Protein AF-A0A4W5K956-F1 (afdb_monomer)

Secondary structure (DSSP, 8-state):
-PPPEEE-TTT--EEEEGGGEE--SSSS-EESS-SSTTSEEEE--TTSPEEEEETTT--EEEEEBTT-SSSTT--B-

Mean predicted aligned error: 5.14 Å

Radius of gyration: 12.13 Å; Cα contacts (8 Å, |Δi|>4): 156; chains: 1; bounding box: 31×22×39 Å

pLDDT: mean 85.86, std 8.18, range [51.5, 95.5]

Solvent-accessible surface area (backbone atoms only — not comparable to full-atom values): 4572 Å² total; per-residue (Å²): 134,88,82,51,72,45,49,41,90,89,78,62,49,67,32,31,40,51,88,33,46,54,94,55,98,56,99,59,84,32,26,61,48,60,68,40,91,70,30,46,41,77,47,80,44,100,87,57,56,25,37,30,22,33,52,89,79,61,48,82,73,54,49,33,36,80,56,66,23,101,45,91,78,31,35,24,58

Sequence (77 aa):
MHLELTVCSECGYELFSSMSKFEHSSTWPAFSQTIHQDSVSKSPENWGPVKVFCLLCGNGLGHEFLYDGPREGLSCS

Organism: NCBI:txid62062

Structure (mmCIF, N/CA/C/O backbone):
data_AF-A0A4W5K956-F1
#
_entry.id   AF-A0A4W5K956-F1
#
loop_
_atom_site.group_PDB
_atom_site.id
_atom_site.type_symbol
_atom_site.label_atom_id
_atom_site.label_alt_id
_atom_site.label_comp_id
_atom_site.label_asym_id
_atom_site.label_entity_id
_atom_site.label_seq_id
_atom_site.pdbx_PDB_ins_code
_atom_site.Cartn_x
_atom_site.Cartn_y
_atom_site.Cartn_z
_atom_site.occupancy
_atom_site.B_iso_or_equiv
_atom_site.auth_seq_id
_atom_site.auth_comp_id
_atom_site.auth_asym_id
_atom_site.auth_atom_id
_atom_site.pdbx_PDB_model_num
ATOM 1 N N . MET A 1 1 ? 7.320 6.179 22.009 1.00 51.50 1 MET A N 1
ATOM 2 C CA . MET A 1 1 ? 7.393 6.216 20.534 1.00 51.50 1 MET A CA 1
ATOM 3 C C . MET A 1 1 ? 5.953 6.298 20.056 1.00 51.50 1 MET A C 1
ATOM 5 O O . MET A 1 1 ? 5.198 5.398 20.393 1.00 51.50 1 MET A O 1
ATOM 9 N N . HIS A 1 2 ? 5.530 7.405 19.443 1.00 60.03 2 HIS A N 1
ATOM 10 C CA . HIS A 1 2 ? 4.174 7.505 18.893 1.00 60.03 2 HIS A CA 1
ATOM 11 C C . HIS A 1 2 ? 4.210 6.892 17.493 1.00 60.03 2 HIS A C 1
ATOM 13 O O . HIS A 1 2 ? 4.979 7.346 16.650 1.00 60.03 2 HIS A O 1
ATOM 19 N N . LEU A 1 3 ? 3.463 5.808 17.293 1.00 71.94 3 LEU A N 1
ATOM 20 C CA . LEU A 1 3 ? 3.259 5.216 15.977 1.00 71.94 3 LEU A CA 1
ATOM 21 C C . LEU A 1 3 ? 2.148 6.000 15.294 1.00 71.94 3 LEU A C 1
ATOM 23 O O . LEU A 1 3 ? 1.055 6.115 15.842 1.00 71.94 3 LEU A O 1
ATOM 27 N N . GLU A 1 4 ? 2.438 6.552 14.123 1.0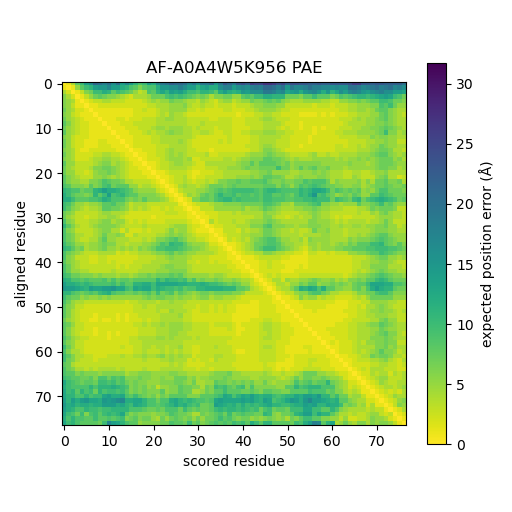0 84.94 4 GLU A N 1
ATOM 28 C CA . GLU A 1 4 ? 1.427 7.207 13.302 1.00 84.94 4 GLU A CA 1
ATOM 29 C C . GLU A 1 4 ? 0.896 6.177 12.309 1.00 84.94 4 GLU A C 1
ATOM 31 O O . GLU A 1 4 ? 1.666 5.443 11.683 1.00 84.94 4 GLU A O 1
ATOM 36 N N . LEU A 1 5 ? -0.425 6.091 12.198 1.00 88.25 5 LEU A N 1
ATOM 37 C CA . LEU A 1 5 ? -1.093 5.167 11.294 1.00 88.25 5 LEU A CA 1
ATOM 38 C C . LEU A 1 5 ? -1.647 5.938 10.105 1.00 88.25 5 LEU A C 1
ATOM 40 O O . LEU A 1 5 ? -2.298 6.969 10.259 1.00 88.25 5 LEU A O 1
ATOM 44 N N . THR A 1 6 ? -1.393 5.413 8.913 1.00 89.81 6 THR A N 1
ATOM 45 C CA . THR A 1 6 ? -2.074 5.850 7.699 1.00 89.81 6 THR A CA 1
ATOM 46 C C . THR A 1 6 ? -3.332 5.014 7.556 1.00 89.81 6 THR A C 1
ATOM 48 O O . THR A 1 6 ? -3.266 3.784 7.485 1.00 89.81 6 THR A O 1
ATOM 51 N N . VAL A 1 7 ? -4.473 5.693 7.537 1.00 92.88 7 VAL A N 1
ATOM 52 C CA . VAL A 1 7 ? -5.798 5.083 7.434 1.00 92.88 7 VAL A CA 1
ATOM 53 C C . VAL A 1 7 ? -6.413 5.360 6.067 1.00 92.88 7 VAL A C 1
ATOM 55 O O . VAL A 1 7 ? -6.045 6.319 5.387 1.00 92.88 7 VAL A O 1
ATOM 58 N N . CYS A 1 8 ? -7.363 4.529 5.655 1.00 93.62 8 CYS A N 1
ATOM 59 C CA . CYS A 1 8 ? -8.147 4.765 4.452 1.00 93.62 8 CYS A CA 1
ATOM 60 C C . CYS A 1 8 ? -8.942 6.070 4.590 1.00 93.62 8 CYS A C 1
ATOM 62 O O . CYS A 1 8 ? -9.690 6.229 5.553 1.00 93.62 8 CYS A O 1
ATOM 64 N N . SER A 1 9 ? -8.838 6.968 3.608 1.00 92.62 9 SER A N 1
ATOM 65 C CA . SER A 1 9 ? -9.566 8.245 3.613 1.00 92.62 9 SER A CA 1
ATOM 66 C C . SER A 1 9 ? -11.088 8.079 3.606 1.00 92.62 9 SER A C 1
ATOM 68 O O . SER A 1 9 ? -11.787 8.927 4.147 1.00 92.62 9 SER A O 1
ATOM 70 N N . GLU A 1 10 ? -11.592 6.984 3.028 1.00 95.06 10 GLU A N 1
ATOM 71 C CA . GLU A 1 10 ? -13.032 6.748 2.871 1.00 95.06 10 GLU A CA 1
ATOM 72 C C . GLU A 1 10 ? -13.671 6.044 4.071 1.00 95.06 10 GLU A C 1
ATOM 74 O O . GLU A 1 10 ? -14.808 6.335 4.426 1.00 95.06 10 GLU A O 1
ATOM 79 N N . CYS A 1 11 ? -12.970 5.089 4.694 1.00 95.12 11 CYS A N 1
ATOM 80 C CA . CYS A 1 11 ? -13.554 4.246 5.747 1.00 95.12 11 CYS A CA 1
ATOM 81 C C . CYS A 1 11 ? -12.788 4.247 7.075 1.00 95.12 11 CYS A C 1
ATOM 83 O O . CYS A 1 11 ? -13.243 3.630 8.034 1.00 95.12 11 CYS A O 1
ATOM 85 N N . GLY A 1 12 ? -11.630 4.907 7.149 1.00 93.12 12 GLY A N 1
ATOM 86 C CA . GLY A 1 12 ? -10.812 4.974 8.361 1.00 93.12 12 GLY A CA 1
ATOM 87 C C . GLY A 1 12 ? -10.081 3.679 8.729 1.00 93.12 12 GLY A C 1
ATOM 88 O O . GLY A 1 12 ? -9.464 3.627 9.787 1.00 93.12 12 GLY A O 1
ATOM 89 N N . TYR A 1 13 ? -10.124 2.642 7.885 1.00 93.81 13 TYR A N 1
ATOM 90 C CA .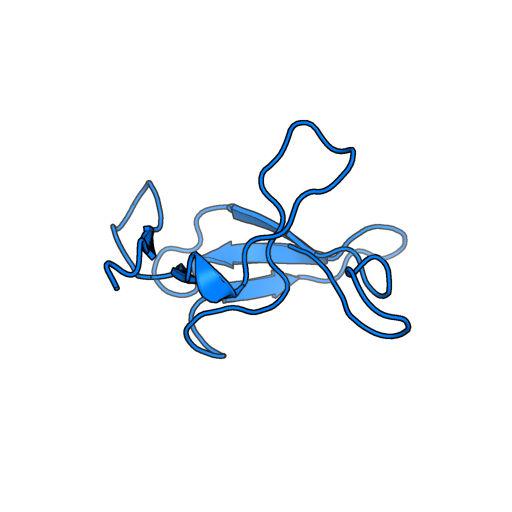 TYR A 1 13 ? -9.439 1.377 8.160 1.00 93.81 13 TYR A CA 1
ATOM 91 C C . TYR A 1 13 ? -7.916 1.538 8.146 1.00 93.81 13 TYR A C 1
ATOM 93 O O . TYR A 1 13 ? -7.384 2.279 7.322 1.00 93.81 13 TYR A O 1
ATOM 101 N N . GLU A 1 14 ? -7.214 0.854 9.043 1.00 93.19 14 GLU A N 1
ATOM 102 C CA . GLU A 1 14 ? -5.765 0.975 9.214 1.00 93.19 14 GLU A CA 1
ATOM 103 C C . GLU A 1 14 ? -5.018 0.256 8.079 1.00 93.19 14 GLU A C 1
ATOM 105 O O . GLU A 1 14 ? -5.229 -0.933 7.821 1.00 93.19 14 GLU A O 1
ATOM 110 N N . LEU A 1 15 ? -4.141 0.986 7.379 1.00 90.88 15 LEU A N 1
ATOM 111 C CA . LEU A 1 15 ? -3.473 0.495 6.168 1.00 90.88 15 LEU A CA 1
ATOM 112 C C . LEU A 1 15 ? -1.965 0.337 6.347 1.00 90.88 15 LEU A C 1
ATOM 114 O O . LEU A 1 15 ? -1.417 -0.733 6.077 1.00 90.88 15 LEU A O 1
ATOM 118 N N . PHE A 1 16 ? -1.293 1.390 6.815 1.00 89.94 16 PHE A N 1
ATOM 119 C CA . PHE A 1 16 ? 0.167 1.432 6.912 1.00 89.94 16 PHE A CA 1
ATOM 120 C C . PHE A 1 16 ? 0.619 2.050 8.230 1.00 89.94 16 PHE A C 1
ATOM 122 O O . PHE A 1 16 ? -0.002 2.977 8.749 1.00 89.94 16 PHE A O 1
ATOM 129 N N . SER A 1 17 ? 1.742 1.565 8.753 1.00 88.81 17 SER A N 1
ATOM 130 C CA . SER A 1 17 ? 2.397 2.152 9.924 1.00 88.81 17 SER A CA 1
ATOM 131 C C . SER A 1 17 ? 3.508 3.108 9.498 1.00 88.81 17 SER A C 1
ATOM 133 O O . SER A 1 17 ? 4.250 2.815 8.557 1.00 88.81 17 SER A O 1
ATOM 135 N N . SER A 1 18 ? 3.713 4.197 10.239 1.00 86.50 18 SER A N 1
ATOM 136 C CA . SER A 1 18 ? 4.840 5.111 10.030 1.00 86.50 18 SER A CA 1
ATOM 137 C C . SER A 1 18 ? 6.209 4.440 10.145 1.00 86.50 18 SER A C 1
ATOM 139 O O . SER A 1 18 ? 7.159 4.930 9.548 1.00 86.50 18 SER A O 1
ATOM 141 N N . MET A 1 19 ? 6.321 3.283 10.812 1.00 85.62 19 MET A N 1
ATOM 142 C CA . MET A 1 19 ? 7.558 2.483 10.823 1.00 85.62 19 MET A CA 1
ATOM 143 C C . MET A 1 19 ? 7.937 1.928 9.451 1.00 85.62 19 MET A C 1
ATOM 145 O O . MET A 1 19 ? 9.106 1.654 9.199 1.00 85.62 19 MET A O 1
ATOM 149 N N . SER A 1 20 ? 6.944 1.707 8.591 1.00 85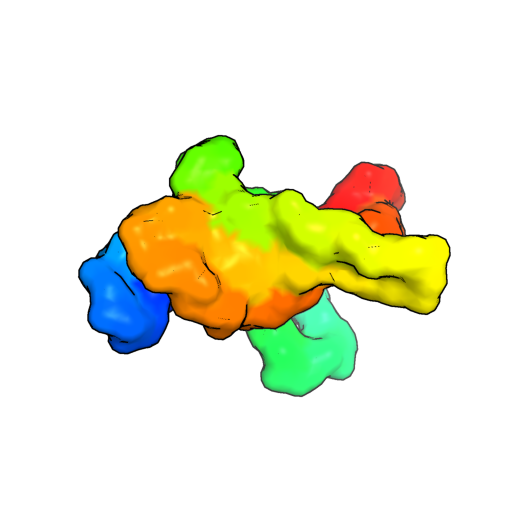.06 20 SER A N 1
ATOM 150 C CA . SER A 1 20 ? 7.146 1.181 7.240 1.00 85.06 20 SER A CA 1
ATOM 151 C C . SER A 1 20 ? 7.357 2.275 6.200 1.00 85.06 20 SER A C 1
ATOM 153 O O . SER A 1 20 ? 7.753 1.960 5.075 1.00 85.06 20 SER A O 1
ATOM 155 N N . LYS A 1 21 ? 7.090 3.533 6.578 1.00 84.50 21 LYS A N 1
ATOM 156 C CA . LYS A 1 21 ? 7.275 4.704 5.731 1.00 84.50 21 LYS A CA 1
ATOM 157 C C . LYS A 1 21 ? 8.765 4.960 5.545 1.00 84.50 21 LYS A C 1
ATOM 159 O O . LYS A 1 21 ? 9.525 4.928 6.511 1.00 84.50 21 LYS A O 1
ATOM 164 N N . PHE A 1 22 ? 9.175 5.256 4.323 1.00 83.25 22 PHE A N 1
ATOM 165 C CA . PHE A 1 22 ? 10.553 5.617 4.016 1.00 83.25 22 PHE A CA 1
ATOM 166 C C . PHE A 1 22 ? 10.595 6.810 3.060 1.00 83.25 22 PHE A C 1
ATOM 168 O O . PHE A 1 22 ? 9.597 7.153 2.423 1.00 83.25 22 PHE A O 1
ATOM 175 N N . GLU A 1 23 ? 11.740 7.485 3.013 1.00 80.94 23 GLU A N 1
ATOM 176 C CA . GLU A 1 23 ? 11.947 8.571 2.064 1.00 80.94 23 GLU A CA 1
ATOM 177 C C . GLU A 1 23 ? 12.167 7.976 0.674 1.00 80.94 23 GLU A C 1
ATOM 179 O O . GLU A 1 23 ? 13.089 7.189 0.458 1.00 80.94 23 GLU A O 1
ATOM 184 N N . HIS A 1 24 ? 11.291 8.337 -0.254 1.00 80.06 24 HIS A N 1
ATOM 185 C CA . HIS A 1 24 ? 11.382 7.961 -1.652 1.00 80.06 24 HIS A CA 1
ATOM 186 C C . HIS A 1 24 ? 11.465 9.235 -2.492 1.00 80.06 24 HIS A C 1
ATOM 188 O O . HIS A 1 24 ? 10.960 10.282 -2.091 1.00 80.06 24 HIS A O 1
ATOM 194 N N . SER A 1 25 ? 12.095 9.162 -3.664 1.00 78.81 25 SER A N 1
ATOM 195 C CA . SER A 1 25 ? 12.247 10.319 -4.559 1.00 78.81 25 SER A CA 1
ATOM 196 C C . SER A 1 25 ? 10.917 10.785 -5.174 1.00 78.81 25 SER A C 1
ATOM 198 O O . SER A 1 25 ? 10.862 11.843 -5.803 1.00 78.81 25 SER A O 1
ATOM 200 N N . SER A 1 26 ? 9.836 10.018 -4.989 1.00 76.44 26 SER A N 1
ATOM 201 C CA . SER A 1 26 ? 8.487 10.381 -5.411 1.00 76.44 26 SER A CA 1
ATOM 202 C C . SER A 1 26 ? 7.853 11.455 -4.529 1.00 76.44 26 SER A C 1
ATOM 204 O O . SER A 1 26 ? 8.075 11.528 -3.327 1.00 76.44 26 SER A O 1
ATOM 206 N N . THR A 1 27 ? 6.931 12.222 -5.111 1.00 78.25 27 THR A N 1
ATOM 207 C CA . THR A 1 27 ? 6.077 13.169 -4.371 1.00 78.25 27 THR A CA 1
ATOM 208 C C . THR A 1 27 ? 5.021 12.490 -3.490 1.00 78.25 27 THR A C 1
ATOM 210 O O . THR A 1 27 ? 4.339 13.169 -2.726 1.00 78.25 27 THR A O 1
ATOM 213 N N . TRP A 1 28 ? 4.861 11.170 -3.608 1.00 80.31 28 TRP A N 1
ATOM 214 C CA . TRP A 1 28 ? 3.904 10.365 -2.849 1.00 80.31 28 TRP A CA 1
ATOM 215 C C . TRP A 1 28 ? 4.587 9.656 -1.674 1.00 80.31 28 TRP A C 1
ATOM 217 O O . TRP A 1 28 ? 5.753 9.270 -1.804 1.00 80.31 28 TRP A O 1
ATOM 227 N N . PRO A 1 29 ? 3.893 9.485 -0.532 1.00 82.56 29 PRO A N 1
ATOM 228 C CA . PRO A 1 29 ? 4.422 8.709 0.581 1.00 82.56 29 PRO A CA 1
ATOM 229 C C . PRO A 1 29 ? 4.599 7.251 0.153 1.00 82.56 29 PRO A C 1
ATOM 231 O O . PRO A 1 29 ? 3.684 6.682 -0.429 1.00 82.56 29 PRO A O 1
ATOM 234 N N . ALA A 1 30 ? 5.759 6.673 0.466 1.00 87.19 30 ALA A N 1
ATOM 235 C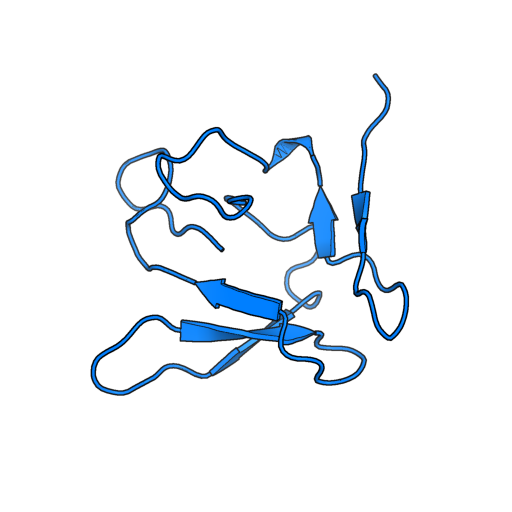 CA . ALA A 1 30 ? 6.079 5.293 0.137 1.00 87.19 30 ALA A CA 1
ATOM 236 C C . ALA A 1 30 ? 6.185 4.442 1.405 1.00 87.19 30 ALA A C 1
ATOM 238 O O . ALA A 1 30 ? 6.811 4.840 2.398 1.00 87.19 30 ALA A O 1
ATOM 239 N N . PHE A 1 31 ? 5.594 3.256 1.355 1.00 88.56 31 PHE A N 1
ATOM 240 C CA . PHE A 1 31 ? 5.562 2.288 2.438 1.00 88.56 31 PHE A CA 1
ATOM 241 C C . PHE A 1 31 ? 6.117 0.948 1.966 1.00 88.56 31 PHE A C 1
ATOM 243 O O . PHE A 1 31 ? 5.880 0.506 0.847 1.00 88.56 31 PHE A O 1
ATOM 250 N N . SER A 1 32 ? 6.878 0.288 2.834 1.00 84.62 32 SER A N 1
ATOM 251 C CA . SER A 1 32 ? 7.489 -1.017 2.538 1.00 84.62 32 SER A CA 1
ATOM 252 C C . SER A 1 32 ? 6.596 -2.210 2.893 1.00 84.62 32 SER A C 1
ATOM 254 O O . SER A 1 32 ? 6.839 -3.320 2.424 1.00 84.62 32 SER A O 1
ATOM 256 N N . GLN A 1 33 ? 5.588 -2.007 3.745 1.00 84.25 33 GLN A N 1
ATOM 257 C CA . GLN A 1 33 ? 4.687 -3.061 4.210 1.00 84.25 33 GLN A CA 1
ATOM 258 C C . GLN A 1 33 ? 3.377 -2.475 4.741 1.00 84.25 33 GLN A C 1
ATOM 260 O O . GLN A 1 33 ? 3.364 -1.393 5.329 1.00 84.25 33 GLN A O 1
ATOM 265 N N . THR A 1 34 ? 2.286 -3.220 4.585 1.00 86.69 34 THR A N 1
ATOM 266 C CA . THR A 1 34 ? 1.005 -2.923 5.233 1.00 86.69 34 THR A CA 1
ATOM 267 C C . THR A 1 34 ? 1.031 -3.300 6.714 1.00 86.69 34 THR A C 1
ATOM 269 O O . THR A 1 34 ? 1.882 -4.072 7.161 1.00 86.69 34 THR A O 1
ATOM 272 N N . ILE A 1 35 ? 0.094 -2.756 7.495 1.00 86.75 35 ILE A N 1
ATOM 273 C CA . ILE A 1 35 ? -0.064 -3.128 8.909 1.00 86.75 35 ILE A CA 1
ATOM 274 C C . ILE A 1 35 ? -0.651 -4.538 9.065 1.00 86.75 35 ILE A C 1
ATOM 276 O O . ILE A 1 35 ? -0.180 -5.307 9.904 1.00 86.75 35 ILE A O 1
ATOM 280 N N . HIS A 1 36 ? -1.607 -4.903 8.208 1.00 84.56 36 HIS A N 1
ATOM 281 C CA . HIS A 1 36 ? -2.118 -6.263 8.075 1.00 84.56 36 HIS A CA 1
ATOM 282 C C . HIS A 1 36 ? -2.007 -6.743 6.624 1.00 84.56 36 HIS A C 1
ATOM 284 O O . HIS A 1 36 ? -2.077 -5.950 5.681 1.00 84.56 36 HIS A O 1
ATOM 290 N N . GLN A 1 37 ? -1.824 -8.051 6.421 1.00 78.31 37 GLN A N 1
ATOM 291 C CA . GLN A 1 37 ? -1.757 -8.638 5.072 1.00 78.31 37 GLN A CA 1
ATOM 292 C C . GLN A 1 37 ? -3.065 -8.446 4.290 1.00 78.31 37 GLN A C 1
ATOM 294 O O . GLN A 1 37 ? -3.048 -8.401 3.064 1.00 78.31 37 GLN A O 1
ATOM 299 N N . ASP A 1 38 ? -4.173 -8.294 5.006 1.00 83.25 38 ASP A N 1
ATOM 300 C CA . ASP A 1 38 ? -5.530 -8.062 4.527 1.00 83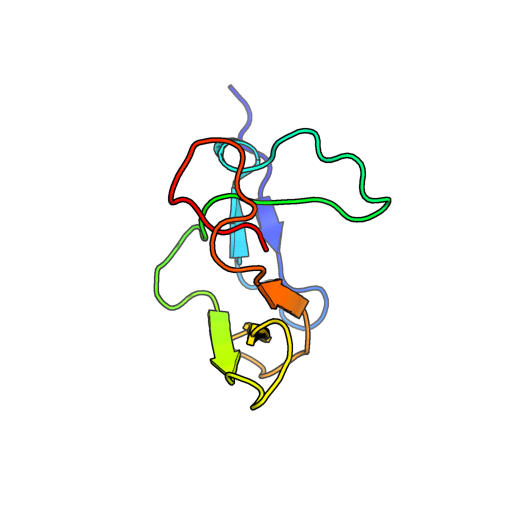.25 38 ASP A CA 1
ATOM 301 C C . ASP A 1 38 ? -5.962 -6.588 4.649 1.00 83.25 38 ASP A C 1
ATOM 303 O O . ASP A 1 38 ? -7.118 -6.256 4.418 1.00 83.25 38 ASP A O 1
ATOM 307 N N . SER A 1 39 ? -5.051 -5.651 4.935 1.00 89.31 39 SER A N 1
ATOM 308 C CA . SER A 1 39 ? -5.393 -4.220 4.896 1.00 89.31 39 SER A CA 1
ATOM 309 C C . SER A 1 39 ? -5.726 -3.731 3.481 1.00 89.31 39 SER A C 1
ATOM 311 O O . SER A 1 39 ? -6.506 -2.790 3.297 1.00 89.31 39 SER A O 1
ATOM 313 N N . VAL A 1 40 ? -5.141 -4.371 2.463 1.00 92.62 40 VAL A N 1
ATOM 314 C CA . VAL A 1 40 ? -5.266 -3.972 1.059 1.00 92.62 40 VAL A CA 1
ATOM 315 C C . VAL A 1 40 ? -5.526 -5.169 0.150 1.00 92.62 40 VAL A C 1
ATOM 317 O O . VAL A 1 40 ? -5.060 -6.277 0.401 1.00 92.62 40 VAL A O 1
ATOM 320 N N . SER A 1 41 ? -6.236 -4.931 -0.947 1.00 93.38 41 SER A N 1
ATOM 321 C CA . SER A 1 41 ? -6.292 -5.841 -2.090 1.00 93.38 41 SER A CA 1
ATOM 322 C C . SER A 1 41 ? -5.416 -5.322 -3.222 1.00 93.38 41 SER A C 1
ATOM 324 O O . SER A 1 41 ? -5.190 -4.118 -3.362 1.00 93.38 41 SER A O 1
ATOM 326 N N . LYS A 1 42 ? -4.910 -6.255 -4.026 1.00 92.44 42 LYS A N 1
ATOM 327 C CA . LYS A 1 42 ? -3.978 -5.992 -5.119 1.00 92.44 42 LYS A CA 1
ATOM 328 C C . LYS A 1 42 ? -4.566 -6.494 -6.430 1.00 92.44 42 LYS A C 1
ATOM 330 O O . LYS A 1 42 ? -5.000 -7.641 -6.506 1.00 92.44 42 LYS A O 1
ATOM 335 N N . SER A 1 43 ? -4.543 -5.655 -7.460 1.00 93.44 43 SER A N 1
ATOM 336 C CA . SER A 1 43 ? -4.929 -6.017 -8.824 1.00 93.44 43 SER A CA 1
ATOM 337 C C . SER A 1 43 ? -3.733 -5.809 -9.754 1.00 93.44 43 SER A C 1
ATOM 339 O O . SER A 1 43 ? -3.417 -4.659 -10.071 1.00 93.44 43 SER A O 1
ATOM 341 N N . PRO A 1 44 ? -3.042 -6.879 -10.184 1.00 90.44 44 PRO A N 1
ATOM 342 C CA . PRO A 1 44 ? -1.919 -6.752 -11.105 1.00 90.44 44 PRO A CA 1
ATOM 343 C C . PRO A 1 44 ? -2.380 -6.209 -12.462 1.00 90.44 44 PRO A C 1
ATOM 345 O O . PRO A 1 44 ? -3.458 -6.557 -12.945 1.00 90.44 44 PRO A O 1
ATOM 348 N N . GLU A 1 45 ? -1.553 -5.368 -13.080 1.00 86.69 45 GLU A N 1
ATOM 349 C CA . GLU A 1 45 ? -1.760 -4.878 -14.445 1.00 86.69 45 GLU A CA 1
ATOM 350 C C . GLU A 1 45 ? -0.766 -5.547 -15.403 1.00 86.69 45 GLU A C 1
ATOM 352 O O . GLU A 1 45 ? 0.360 -5.853 -15.017 1.00 86.69 45 GLU A O 1
ATOM 357 N N . ASN A 1 46 ? -1.158 -5.777 -16.663 1.00 82.38 46 ASN A N 1
ATOM 358 C CA . ASN A 1 46 ? -0.343 -6.553 -17.613 1.00 82.38 46 ASN A CA 1
ATOM 359 C C . ASN A 1 46 ? 1.066 -5.982 -17.860 1.00 82.38 46 ASN A C 1
ATOM 361 O O . ASN A 1 46 ? 1.978 -6.743 -18.164 1.00 82.38 46 ASN A O 1
ATOM 365 N N . TRP A 1 47 ? 1.231 -4.659 -17.784 1.00 81.88 47 TRP A N 1
ATOM 366 C CA . TRP A 1 47 ? 2.477 -3.959 -18.131 1.00 81.88 47 TRP A CA 1
ATOM 367 C C . TRP A 1 47 ? 2.737 -2.758 -17.210 1.00 81.88 47 TRP A C 1
ATOM 369 O O . TRP A 1 47 ? 3.236 -1.727 -17.658 1.00 81.88 47 TRP A O 1
ATOM 379 N N . GLY A 1 48 ? 2.343 -2.853 -15.939 1.00 85.56 48 GLY A N 1
ATOM 380 C CA . GLY A 1 48 ? 2.381 -1.719 -15.019 1.00 85.56 48 GLY A CA 1
ATOM 381 C C . GLY A 1 48 ? 2.465 -2.124 -13.551 1.00 85.56 48 GLY A C 1
ATOM 382 O O . GLY A 1 48 ? 2.497 -3.317 -13.237 1.00 85.56 48 GLY A O 1
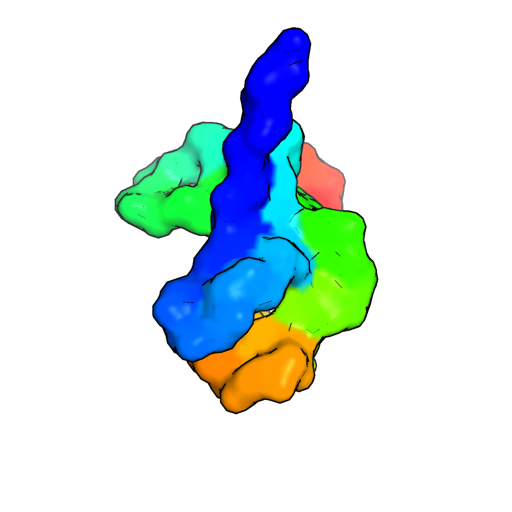ATOM 383 N N . PRO A 1 49 ? 2.525 -1.133 -12.649 1.00 89.06 49 PRO A N 1
ATOM 384 C CA . PRO A 1 49 ? 2.538 -1.392 -11.222 1.00 89.06 49 PRO A CA 1
ATOM 385 C C . PRO A 1 49 ? 1.192 -1.967 -10.767 1.00 89.06 49 PRO A C 1
ATOM 387 O O . PRO A 1 49 ? 0.154 -1.794 -11.407 1.00 89.06 49 PRO A O 1
ATOM 390 N N . VAL A 1 50 ? 1.209 -2.689 -9.655 1.00 92.25 50 VAL A N 1
ATOM 391 C CA . VAL A 1 50 ? 0.032 -3.398 -9.150 1.00 92.25 50 VAL A CA 1
ATOM 392 C C . VAL A 1 50 ? -0.905 -2.388 -8.497 1.00 92.25 50 VAL A C 1
ATOM 394 O O . VAL A 1 50 ? -0.503 -1.696 -7.572 1.00 92.25 50 VAL A O 1
ATOM 397 N N . LYS A 1 51 ? -2.163 -2.293 -8.926 1.00 93.62 51 LYS A N 1
ATOM 398 C CA . LYS A 1 51 ? -3.129 -1.381 -8.293 1.00 93.62 51 LYS A CA 1
ATOM 399 C C . LYS A 1 51 ? -3.479 -1.859 -6.891 1.00 93.62 51 LYS A C 1
ATOM 401 O O . LYS A 1 51 ? -3.778 -3.038 -6.700 1.00 93.62 51 LYS A O 1
ATOM 406 N N . VAL A 1 52 ? -3.480 -0.938 -5.934 1.00 93.56 52 VAL A N 1
ATOM 407 C CA . VAL A 1 52 ? -3.765 -1.216 -4.524 1.00 93.56 52 VAL A CA 1
ATOM 408 C C . VAL A 1 52 ? -5.082 -0.560 -4.133 1.00 93.56 52 VAL A C 1
ATOM 410 O O . VAL A 1 52 ? -5.302 0.626 -4.387 1.00 93.56 52 VAL A O 1
ATOM 413 N N . PHE A 1 53 ? -5.951 -1.329 -3.484 1.00 94.88 53 PHE A N 1
ATOM 414 C CA . PHE A 1 53 ? -7.249 -0.872 -2.995 1.00 94.88 53 PHE A CA 1
ATOM 415 C C . PHE A 1 53 ? -7.409 -1.215 -1.520 1.00 94.88 53 PHE A C 1
ATOM 417 O O . PHE A 1 53 ? -6.860 -2.205 -1.042 1.00 94.88 53 PHE A O 1
ATOM 424 N N . CYS A 1 54 ? -8.200 -0.436 -0.792 1.00 94.88 54 CYS A N 1
ATOM 425 C CA . CYS A 1 54 ? -8.598 -0.792 0.562 1.00 94.88 54 CYS A CA 1
ATOM 426 C C . CYS A 1 54 ? -9.402 -2.091 0.513 1.00 94.88 54 CYS A C 1
ATOM 428 O O . CYS A 1 54 ? -10.384 -2.167 -0.226 1.00 94.88 54 CYS A O 1
ATOM 430 N N . LEU A 1 55 ? -9.017 -3.103 1.295 1.00 93.94 55 LEU A N 1
ATOM 431 C CA . LEU A 1 55 ? -9.757 -4.367 1.287 1.00 93.94 55 LEU A CA 1
ATOM 432 C C . LEU A 1 55 ? -11.184 -4.191 1.831 1.00 93.94 55 LEU A C 1
ATOM 434 O O . LEU A 1 55 ? -12.101 -4.861 1.368 1.00 93.94 55 LEU A O 1
ATOM 438 N N . LEU A 1 56 ? -11.375 -3.270 2.783 1.00 93.75 56 LEU A N 1
ATOM 439 C CA . LEU A 1 56 ? -12.652 -3.088 3.470 1.00 93.75 56 LEU A CA 1
ATOM 440 C C . LEU A 1 56 ? -13.710 -2.377 2.612 1.00 93.75 56 LEU A C 1
ATOM 442 O O . LEU A 1 56 ? -14.861 -2.801 2.596 1.00 93.75 56 LEU A O 1
ATOM 446 N N . CYS A 1 57 ? -13.345 -1.294 1.915 1.00 95.38 57 CYS A N 1
ATOM 447 C CA . CYS A 1 57 ? -14.301 -0.483 1.144 1.00 95.38 57 CYS A CA 1
ATOM 448 C C . CYS A 1 57 ? -14.053 -0.463 -0.370 1.00 95.38 57 CYS A C 1
ATOM 450 O O . CYS A 1 57 ? -14.856 0.100 -1.108 1.00 95.38 57 CYS A O 1
ATOM 452 N N . GLY A 1 58 ? -12.944 -1.035 -0.845 1.00 94.38 58 GLY A N 1
ATOM 453 C CA . GLY A 1 58 ? -12.572 -1.028 -2.261 1.00 94.38 58 GLY A CA 1
ATOM 454 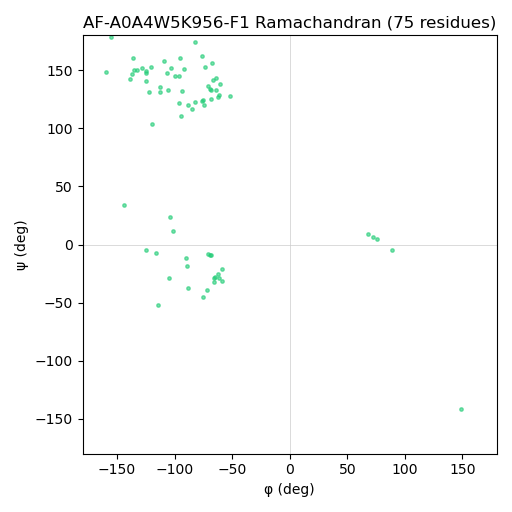C C . GLY A 1 58 ? -12.026 0.306 -2.780 1.00 94.38 58 GLY A C 1
ATOM 455 O O . GLY A 1 58 ? -11.771 0.418 -3.976 1.00 94.38 58 GLY A O 1
ATOM 456 N N . ASN A 1 59 ? -11.828 1.316 -1.921 1.00 95.50 59 ASN A N 1
ATOM 457 C CA . ASN A 1 59 ? -11.278 2.603 -2.353 1.00 95.50 59 ASN A CA 1
ATOM 458 C C . ASN A 1 59 ? -9.871 2.439 -2.946 1.00 95.50 59 ASN A C 1
ATOM 460 O O . ASN A 1 59 ? -9.045 1.725 -2.377 1.00 95.50 59 ASN A O 1
ATOM 464 N N . GLY A 1 60 ? -9.586 3.130 -4.049 1.00 94.19 60 GLY A N 1
ATOM 465 C CA . GLY A 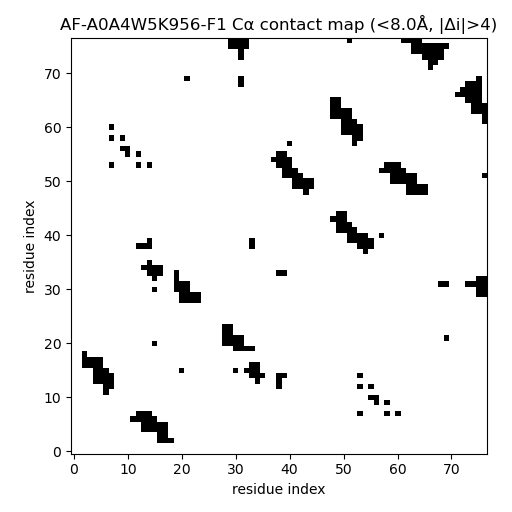1 60 ? -8.257 3.142 -4.659 1.00 94.19 60 GLY A CA 1
ATOM 466 C C . GLY A 1 60 ? -7.252 3.865 -3.767 1.00 94.19 60 GLY A C 1
ATOM 467 O O . GLY A 1 60 ? -7.475 5.009 -3.381 1.00 94.19 60 GLY A O 1
ATOM 468 N N . LEU A 1 61 ? -6.151 3.192 -3.435 1.00 92.12 61 LEU A N 1
ATOM 469 C CA . LEU A 1 61 ? -5.114 3.718 -2.542 1.00 92.12 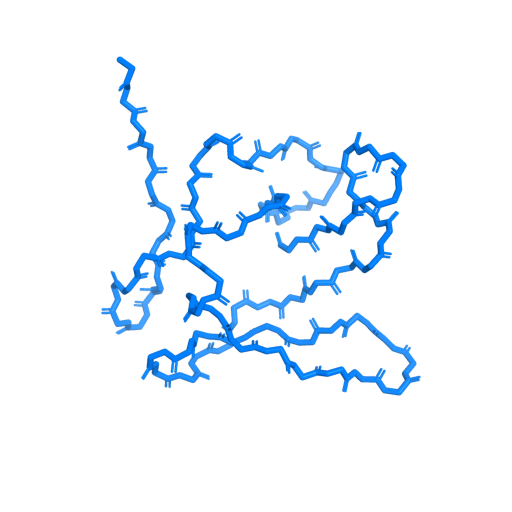61 LEU A CA 1
ATOM 470 C C . LEU A 1 61 ? -3.858 4.155 -3.295 1.00 92.12 61 LEU A C 1
ATOM 472 O O . LEU A 1 61 ? -3.166 5.059 -2.843 1.00 92.12 61 LEU A O 1
ATOM 476 N N . GLY A 1 62 ? -3.571 3.532 -4.439 1.00 90.88 62 GLY A N 1
ATOM 477 C CA . GLY A 1 62 ? -2.375 3.825 -5.218 1.00 90.88 62 GLY A CA 1
ATOM 478 C C . GLY A 1 62 ? -1.876 2.601 -5.967 1.00 90.88 62 GLY A C 1
ATOM 479 O O . GLY A 1 62 ? -2.670 1.815 -6.493 1.00 90.88 62 GLY A O 1
ATOM 480 N N . HIS A 1 63 ? -0.555 2.453 -6.016 1.00 91.62 63 HIS A N 1
ATOM 481 C CA . HIS A 1 63 ? 0.103 1.394 -6.764 1.00 91.62 63 HIS A CA 1
ATOM 482 C C . HIS A 1 63 ? 1.272 0.815 -5.974 1.00 91.62 63 HIS A C 1
ATOM 484 O O . HIS A 1 63 ? 2.016 1.554 -5.344 1.00 91.62 63 HIS A O 1
ATOM 490 N N . GLU A 1 64 ? 1.456 -0.495 -6.072 1.00 90.56 64 GLU A N 1
ATOM 491 C CA . GLU A 1 64 ? 2.632 -1.196 -5.590 1.00 90.56 64 GLU A CA 1
ATOM 492 C C . GLU A 1 64 ? 3.618 -1.403 -6.742 1.00 90.56 64 GLU A C 1
ATOM 494 O O . GLU A 1 64 ? 3.305 -2.041 -7.757 1.00 90.56 64 GLU A O 1
ATOM 499 N N . PHE A 1 65 ? 4.825 -0.878 -6.566 1.00 87.69 65 PHE A N 1
ATOM 500 C CA . PHE A 1 65 ? 5.950 -1.066 -7.468 1.00 87.69 65 PHE A CA 1
ATOM 501 C C . PHE A 1 65 ? 6.797 -2.228 -6.955 1.00 87.69 65 PHE A C 1
ATOM 503 O O . PHE A 1 65 ? 7.428 -2.161 -5.896 1.00 87.69 65 PHE A O 1
ATOM 510 N N . LEU A 1 66 ? 6.770 -3.333 -7.699 1.00 83.38 66 LEU A N 1
ATOM 511 C CA . LEU A 1 66 ? 7.536 -4.527 -7.366 1.00 83.38 66 LEU A CA 1
ATOM 512 C C . LEU A 1 66 ? 9.032 -4.248 -7.539 1.00 83.38 66 LEU A C 1
ATOM 514 O O . LEU A 1 66 ? 9.440 -3.730 -8.575 1.00 83.38 66 LEU A O 1
ATOM 518 N N . TYR A 1 67 ? 9.833 -4.643 -6.548 1.00 81.94 67 TYR A N 1
ATOM 519 C CA . TYR A 1 67 ? 11.298 -4.500 -6.536 1.00 81.94 67 TYR A CA 1
ATOM 520 C C . TYR A 1 67 ? 11.844 -3.061 -6.451 1.00 81.94 67 TYR A C 1
ATOM 522 O O . TYR A 1 67 ? 13.054 -2.884 -6.563 1.00 81.94 67 TYR A O 1
ATOM 530 N N . ASP A 1 68 ? 10.989 -2.063 -6.204 1.00 82.50 68 ASP A N 1
ATOM 531 C CA . ASP A 1 68 ? 11.361 -0.639 -6.075 1.00 82.50 68 ASP A CA 1
ATOM 532 C C . ASP A 1 68 ? 11.375 -0.153 -4.607 1.00 82.50 68 ASP A C 1
ATOM 534 O O . ASP A 1 68 ? 11.163 1.014 -4.284 1.00 82.50 68 ASP A O 1
ATOM 538 N N . GLY A 1 69 ? 11.545 -1.082 -3.667 1.00 79.38 69 GLY A N 1
ATOM 539 C CA . GLY A 1 69 ? 11.605 -0.803 -2.237 1.00 79.38 69 GLY A CA 1
ATOM 540 C C . GLY A 1 69 ? 12.989 -0.343 -1.752 1.00 79.38 69 GLY A C 1
ATOM 541 O O . GLY A 1 69 ? 13.981 -0.406 -2.474 1.00 79.38 69 GLY A O 1
ATOM 542 N N . PRO A 1 70 ? 13.107 0.053 -0.471 1.00 76.56 70 PRO A N 1
ATOM 543 C CA . PRO A 1 70 ? 14.339 0.621 0.097 1.00 76.56 70 PRO A CA 1
ATOM 544 C C . PRO A 1 70 ? 15.496 -0.384 0.240 1.00 76.56 70 PRO A C 1
ATOM 546 O O . PRO A 1 70 ? 16.608 -0.008 0.606 1.00 76.56 70 PRO A O 1
ATOM 549 N N . ARG A 1 71 ? 15.238 -1.676 0.019 1.00 76.75 71 ARG A N 1
ATOM 550 C CA . ARG A 1 71 ? 16.245 -2.741 -0.026 1.00 76.75 71 ARG A CA 1
ATOM 551 C C . ARG A 1 71 ? 15.989 -3.595 -1.258 1.00 76.75 71 ARG A C 1
ATOM 553 O O . ARG A 1 71 ? 14.837 -3.761 -1.655 1.00 76.75 71 ARG A O 1
ATOM 560 N N . GLU A 1 72 ? 17.056 -4.170 -1.805 1.00 72.75 72 GLU A N 1
ATOM 561 C CA . GLU A 1 72 ? 16.969 -5.075 -2.951 1.00 72.75 72 GLU A CA 1
ATOM 562 C C . GLU A 1 72 ? 15.941 -6.184 -2.691 1.00 72.75 72 GLU A C 1
ATOM 564 O O . GLU A 1 72 ? 15.972 -6.860 -1.660 1.00 72.75 72 GLU A O 1
ATOM 569 N N . GLY A 1 73 ? 15.007 -6.351 -3.627 1.00 68.75 73 GLY A N 1
ATOM 570 C CA . GLY A 1 73 ? 13.969 -7.376 -3.544 1.00 68.75 73 GLY A CA 1
ATOM 571 C C . GLY A 1 73 ? 12.682 -6.964 -2.820 1.00 68.75 73 GLY A C 1
ATOM 572 O O . GLY A 1 73 ? 11.744 -7.759 -2.806 1.00 68.75 73 GLY A O 1
ATOM 573 N N . LEU A 1 74 ? 12.601 -5.763 -2.237 1.00 74.31 74 LEU A N 1
ATOM 574 C CA . LEU A 1 74 ? 11.371 -5.262 -1.609 1.00 74.31 74 LEU A CA 1
ATOM 575 C C . LEU A 1 74 ? 10.518 -4.461 -2.594 1.00 74.31 74 LEU A C 1
ATOM 577 O O . LEU A 1 74 ? 11.045 -3.833 -3.505 1.00 74.31 74 LEU A O 1
ATOM 581 N N . SER A 1 75 ? 9.205 -4.460 -2.382 1.00 79.00 75 SER A N 1
ATOM 582 C CA . SER A 1 75 ? 8.256 -3.597 -3.095 1.00 79.00 75 SER A CA 1
ATOM 583 C C . SER A 1 75 ? 7.972 -2.329 -2.287 1.00 79.00 75 SER A C 1
ATOM 585 O O . SER A 1 75 ? 8.167 -2.316 -1.067 1.00 79.00 75 SER A O 1
ATOM 587 N N . CYS A 1 76 ? 7.473 -1.284 -2.942 1.00 79.81 76 CYS A N 1
ATOM 588 C CA . CYS A 1 76 ? 6.924 -0.108 -2.268 1.00 79.81 76 CYS A CA 1
ATOM 589 C C . CYS A 1 76 ? 5.493 0.182 -2.726 1.00 79.81 76 CYS A C 1
ATOM 591 O O . CYS A 1 76 ? 5.132 -0.139 -3.856 1.00 79.81 76 CYS A O 1
ATOM 593 N N . SER A 1 77 ? 4.667 0.720 -1.826 1.00 77.94 77 SER A N 1
ATOM 594 C CA . SER A 1 77 ? 3.273 1.139 -2.065 1.00 77.94 77 SER A CA 1
ATOM 595 C C . SER A 1 77 ? 3.031 2.567 -1.613 1.00 77.94 77 SER A C 1
ATOM 597 O O . SER A 1 77 ? 3.703 2.973 -0.637 1.00 77.94 77 SER A O 1
#

Nearest PDB structures (foldseek):
  3mao-assembly1_A  TM=9.582E-01  e=3.333E-08  Homo sapiens
  6sym-assembly2_B  TM=8.956E-01  e=7.088E-05  Escherichia coli K-12
  3cxk-assembly1_A  TM=8.829E-01  e=6.343E-05  unclassified
  3hch-assembly2_B  TM=8.984E-01  e=4.949E-04  Neisseria meningitidis serogroup A
  7cto-assembly1_A  TM=8.666E-01  e=3.749E-04  Staphylococcus aureus

Foldseek 3Di:
DDWDFDADPPPRHTWAIPVQWDDDPDPDIKGQDTPDPQQWDWDDDPPDFIWIAGNPPRHTDGGKDAQPDPDGRTIID

InterPro domains:
  IPR002579 Peptide methionine sulphoxide reductase MrsB domain [PF01641] (7-72)
  IPR002579 Peptide methionine sulphoxide reductase MrsB domain [PS51790] (1-77)
  IPR011057 Mss4-like superfamily [SSF51316] (7-70)
  IPR052150 Methionine-R-sulfoxide reductase B1 [PTHR46755] (7-75)